Protein AF-A0A7S0BGC2-F1 (afdb_monomer_lite)

Secondary structure (DSSP, 8-state):
-HHHHHHHHHHHHHTT--HHHHHHHHHHHHHHHHHHHHHHHHHHHHHS-SS-SSS--HHHHHHHHHHHHHHH-GGGS-TTHHHHHHHHHHHHHHHHHHHHH-GGGGGGSPPHHHHHHHHHS-HHHHHHHHHHHHHHHHHHHH-HHHHHHHHHHHHT--

Sequence (158 aa):
QAGDLMQDLKAGYLLGASSYVQFKAQMVGSIASVFVSLFAFDLYRSLYTIPGKSFPVPASAIWRDMAELLNEGIGSLAPSVLPFVVLGGALGILISVAQAKFPGKAHLIPSGVALAIGMYLPPYWTIPRVIGGLVVYYWNRQSPRSHASYAVIVASGF

Structure (mmCIF, N/CA/C/O backbone):
data_AF-A0A7S0BGC2-F1
#
_entry.id   AF-A0A7S0BGC2-F1
#
loop_
_atom_site.group_PDB
_atom_site.id
_atom_site.type_symbol
_atom_site.label_atom_id
_atom_site.label_alt_id
_atom_site.label_comp_id
_atom_site.label_asym_id
_atom_site.label_entity_id
_atom_site.label_seq_id
_atom_site.pdbx_PDB_ins_code
_atom_site.Cartn_x
_atom_site.Cartn_y
_atom_site.Cartn_z
_atom_site.occupancy
_atom_site.B_iso_or_equiv
_atom_site.auth_seq_id
_atom_site.auth_comp_id
_atom_site.auth_asym_id
_atom_site.auth_atom_id
_atom_site.pdbx_PDB_model_num
ATOM 1 N N . GLN A 1 1 ? 1.075 -7.366 -0.343 1.00 59.31 1 GLN A N 1
ATOM 2 C CA . GLN A 1 1 ? 0.458 -8.514 -1.037 1.00 59.31 1 GLN A CA 1
ATOM 3 C C . GLN A 1 1 ? 0.213 -9.708 -0.120 1.00 59.31 1 GLN A C 1
ATOM 5 O O . GLN A 1 1 ? -0.943 -10.016 0.113 1.00 59.31 1 GLN A O 1
ATOM 10 N N . ALA A 1 2 ? 1.232 -10.357 0.468 1.00 69.44 2 ALA A N 1
ATOM 11 C CA . ALA A 1 2 ? 0.986 -11.460 1.417 1.00 69.44 2 ALA A CA 1
ATOM 12 C C . ALA A 1 2 ? 0.173 -11.021 2.655 1.00 69.44 2 ALA A C 1
ATOM 14 O O . ALA A 1 2 ? -0.720 -11.737 3.091 1.00 69.44 2 ALA A O 1
ATOM 15 N N . GLY A 1 3 ? 0.436 -9.818 3.180 1.00 75.12 3 GLY A N 1
ATOM 16 C CA . GLY A 1 3 ? -0.346 -9.238 4.278 1.00 75.12 3 GLY A CA 1
ATOM 17 C C . GLY A 1 3 ? -1.811 -8.981 3.911 1.00 75.12 3 GLY A C 1
ATOM 18 O O . GLY A 1 3 ? -2.690 -9.308 4.700 1.00 75.12 3 GLY A O 1
ATOM 19 N N . ASP A 1 4 ? -2.069 -8.477 2.704 1.00 78.81 4 ASP A N 1
ATOM 20 C CA . ASP A 1 4 ? -3.426 -8.197 2.215 1.00 78.81 4 ASP A CA 1
ATOM 21 C C . ASP A 1 4 ? -4.222 -9.504 2.053 1.00 78.81 4 ASP A C 1
ATOM 23 O O . ASP A 1 4 ? -5.335 -9.621 2.551 1.00 78.81 4 ASP A O 1
ATOM 27 N N . LEU A 1 5 ? -3.592 -10.551 1.504 1.00 80.81 5 LEU A N 1
ATOM 28 C CA . LEU A 1 5 ? -4.194 -11.888 1.407 1.00 80.81 5 LEU A CA 1
ATOM 29 C C . LEU A 1 5 ? -4.549 -12.471 2.784 1.00 80.81 5 LEU A C 1
ATOM 31 O O . LEU A 1 5 ? -5.593 -13.100 2.948 1.00 80.81 5 LEU A O 1
ATOM 35 N N . MET A 1 6 ? -3.694 -12.263 3.790 1.00 84.81 6 MET A N 1
ATOM 36 C CA . MET A 1 6 ? -3.983 -12.700 5.160 1.00 84.81 6 MET A CA 1
ATOM 37 C C . MET A 1 6 ? -5.134 -11.907 5.788 1.00 84.81 6 MET A C 1
ATOM 39 O O . MET A 1 6 ? -5.886 -12.463 6.591 1.00 84.81 6 MET A O 1
ATOM 43 N N . GLN A 1 7 ? -5.299 -10.631 5.430 1.00 85.31 7 GLN A N 1
ATOM 44 C CA . GLN A 1 7 ? -6.444 -9.829 5.862 1.00 85.31 7 GLN A CA 1
ATOM 45 C C . GLN A 1 7 ? -7.743 -10.323 5.220 1.00 85.31 7 GLN A C 1
ATOM 47 O O . GLN A 1 7 ? -8.726 -10.489 5.941 1.00 85.31 7 GLN A O 1
ATOM 52 N N . ASP A 1 8 ? -7.725 -10.657 3.929 1.00 84.25 8 ASP A N 1
ATOM 53 C CA . ASP A 1 8 ? -8.885 -11.212 3.221 1.00 84.25 8 ASP A CA 1
ATOM 54 C C . ASP A 1 8 ? -9.319 -12.558 3.813 1.00 84.25 8 ASP A C 1
ATOM 56 O O . ASP A 1 8 ? -10.494 -12.758 4.126 1.00 84.25 8 ASP A O 1
ATOM 60 N N . LEU A 1 9 ? -8.366 -13.467 4.051 1.00 85.88 9 LEU A N 1
ATOM 61 C CA . LEU A 1 9 ? -8.650 -14.763 4.676 1.00 85.88 9 LEU A CA 1
ATOM 62 C C . LEU A 1 9 ? -9.176 -14.604 6.106 1.00 85.88 9 LEU A C 1
ATOM 64 O O . LEU A 1 9 ? -10.074 -15.337 6.523 1.00 85.88 9 LEU A O 1
ATOM 68 N N . LYS A 1 10 ? -8.646 -13.639 6.868 1.00 83.62 10 LYS A N 1
ATOM 69 C CA . LYS A 1 10 ? -9.132 -13.336 8.218 1.00 83.62 10 LYS A CA 1
ATOM 70 C C . LYS A 1 10 ? -10.552 -12.772 8.188 1.00 83.62 10 LYS A C 1
ATOM 72 O O . LYS A 1 10 ? -11.373 -13.188 9.001 1.00 83.62 10 LYS A O 1
ATOM 77 N N . ALA A 1 11 ? -10.852 -11.853 7.271 1.00 84.62 11 ALA A N 1
ATOM 78 C CA . ALA A 1 11 ? -12.196 -11.312 7.094 1.00 84.62 11 ALA A CA 1
ATOM 79 C C . ALA A 1 11 ? -13.183 -12.420 6.698 1.00 84.62 11 ALA A C 1
ATOM 81 O O . ALA A 1 11 ? -14.237 -12.556 7.314 1.00 84.62 11 ALA A O 1
ATOM 82 N N . GLY A 1 12 ? -12.795 -13.276 5.750 1.00 82.31 12 GLY A N 1
ATOM 83 C CA . GLY A 1 12 ? -13.550 -14.461 5.358 1.00 82.31 12 GLY A CA 1
ATOM 84 C C . GLY A 1 12 ? -13.846 -15.400 6.524 1.00 82.31 12 GLY A C 1
ATOM 85 O O . GLY A 1 12 ? -14.996 -15.778 6.736 1.00 82.31 12 GLY A O 1
ATOM 86 N N . TYR A 1 13 ? -12.828 -15.716 7.322 1.00 85.19 13 TYR A N 1
ATOM 87 C CA . TYR A 1 13 ? -12.976 -16.544 8.516 1.00 85.19 13 TYR A CA 1
ATOM 88 C C . TYR A 1 13 ? -13.950 -15.936 9.538 1.00 85.19 13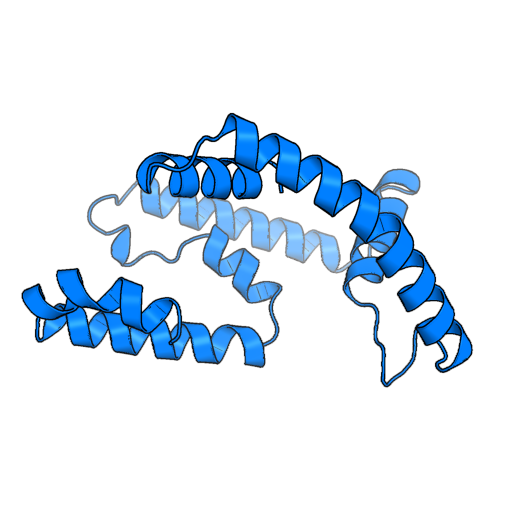 TYR A C 1
ATOM 90 O O . TYR A 1 13 ? -14.805 -16.643 10.068 1.00 85.19 13 TYR A O 1
ATOM 98 N N . LEU A 1 14 ? -13.874 -14.623 9.784 1.00 86.19 14 LEU A N 1
ATOM 99 C CA . LEU A 1 14 ? -14.790 -13.920 10.694 1.00 86.19 14 LEU A CA 1
ATOM 100 C C . LEU A 1 14 ? -16.244 -13.917 10.197 1.00 86.19 14 LEU A C 1
ATOM 102 O O . LEU A 1 14 ? -17.161 -13.896 11.013 1.00 86.19 14 LEU A O 1
ATOM 106 N N . LEU A 1 15 ? -16.457 -13.979 8.880 1.00 84.94 15 LEU A N 1
ATOM 107 C CA . LEU A 1 15 ? -17.775 -14.106 8.249 1.00 84.94 15 LEU A CA 1
ATOM 108 C C . LEU A 1 15 ? -18.277 -15.562 8.180 1.00 84.94 15 LEU A C 1
ATOM 110 O O . LEU A 1 15 ? -19.318 -15.825 7.582 1.00 84.94 15 LEU A O 1
ATOM 114 N N . GLY A 1 16 ? -17.552 -16.516 8.774 1.00 85.06 16 GLY A N 1
ATOM 115 C CA . GLY A 1 16 ? -17.908 -17.936 8.776 1.00 85.06 16 GLY A CA 1
ATOM 116 C C . GLY A 1 16 ? -17.553 -18.679 7.484 1.00 85.06 16 GLY A C 1
ATOM 117 O O . GLY A 1 16 ? -17.942 -19.835 7.316 1.00 85.06 16 GLY A O 1
ATOM 118 N N . ALA A 1 17 ? -16.806 -18.057 6.568 1.00 84.12 17 ALA A N 1
ATOM 119 C CA . ALA A 1 17 ? -16.324 -18.730 5.371 1.00 84.12 17 ALA A CA 1
ATOM 120 C C . ALA A 1 17 ? -15.128 -19.639 5.695 1.00 84.12 17 ALA A C 1
ATOM 122 O O . ALA A 1 17 ? -14.259 -19.316 6.506 1.00 84.12 17 ALA A O 1
ATOM 123 N N . SER A 1 18 ? -15.048 -20.785 5.015 1.00 87.00 18 SER A N 1
ATOM 124 C CA . SER A 1 18 ? -13.900 -21.682 5.147 1.00 87.00 18 SER A CA 1
ATOM 125 C C . SER A 1 18 ? -12.662 -21.072 4.484 1.00 87.00 18 SER A C 1
ATOM 127 O O . SER A 1 18 ? -12.604 -20.943 3.258 1.00 87.00 18 SER A O 1
ATOM 129 N N . SER A 1 19 ? -11.642 -20.761 5.285 1.00 82.38 19 SER A N 1
ATOM 130 C CA . SER A 1 19 ? -10.344 -20.249 4.817 1.00 82.38 19 SER A CA 1
ATOM 131 C C . SER A 1 19 ? -9.657 -21.197 3.827 1.00 82.38 19 SER A C 1
ATOM 133 O O . SER A 1 19 ? -9.002 -20.756 2.887 1.00 82.38 19 SER A O 1
ATOM 135 N N . TYR A 1 20 ? -9.868 -22.508 3.974 1.00 84.69 20 TYR A N 1
ATOM 136 C CA . TYR A 1 20 ? -9.342 -23.520 3.060 1.00 84.69 20 TYR A CA 1
ATOM 137 C C . TYR A 1 20 ? -10.009 -23.474 1.678 1.00 84.69 20 TYR A C 1
ATOM 139 O O . TYR A 1 20 ? -9.336 -23.597 0.652 1.00 84.69 20 TYR A O 1
ATOM 147 N N . VAL A 1 21 ? -11.329 -23.266 1.632 1.00 86.50 21 VAL A N 1
ATOM 148 C CA . VAL A 1 21 ? -12.064 -23.111 0.366 1.00 86.50 21 VAL A CA 1
ATOM 149 C C . VAL A 1 21 ? -11.686 -21.795 -0.311 1.00 86.50 21 VAL A C 1
ATOM 151 O O . VAL A 1 21 ? -11.448 -21.788 -1.516 1.00 86.50 21 VAL A O 1
ATOM 154 N N . GLN A 1 22 ? -11.552 -20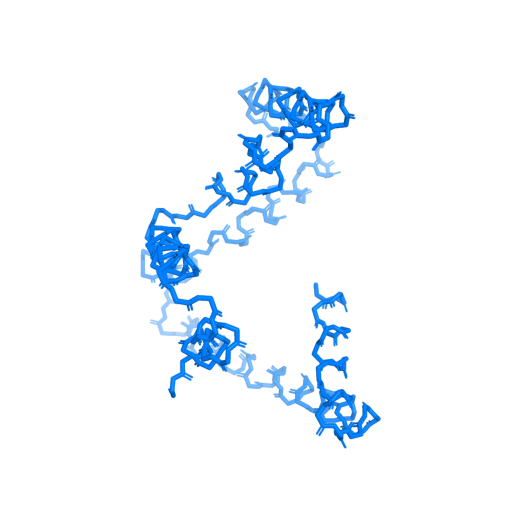.705 0.452 1.00 88.00 22 GLN A N 1
ATOM 155 C CA . GLN A 1 22 ? -11.095 -19.414 -0.074 1.00 88.00 22 GLN A CA 1
ATOM 156 C C . GLN A 1 22 ? -9.693 -19.501 -0.674 1.00 88.00 22 GLN A C 1
ATOM 158 O O . GLN A 1 22 ? -9.478 -19.024 -1.785 1.00 88.00 22 GLN A O 1
ATOM 163 N N . PHE A 1 23 ? -8.765 -20.176 0.005 1.00 87.75 23 PHE A N 1
ATOM 164 C CA . PHE A 1 23 ? -7.423 -20.405 -0.519 1.00 87.75 23 PHE A CA 1
ATOM 165 C C . PHE A 1 23 ? -7.451 -21.192 -1.839 1.00 87.75 23 PHE A C 1
ATOM 167 O O . PHE A 1 23 ? -6.820 -20.793 -2.816 1.00 87.75 23 PHE A O 1
ATOM 174 N N . LYS A 1 24 ? -8.241 -22.274 -1.919 1.00 89.62 24 LYS A N 1
ATOM 175 C CA . LYS A 1 24 ? -8.417 -23.029 -3.172 1.00 89.62 24 LYS A CA 1
ATOM 176 C C . LYS A 1 24 ? -9.004 -22.178 -4.295 1.00 89.62 24 LYS A C 1
ATOM 178 O O . LYS A 1 24 ? -8.513 -22.244 -5.419 1.00 89.62 24 LYS A O 1
ATOM 183 N N . ALA A 1 25 ? -10.024 -21.379 -3.994 1.00 89.50 25 ALA A N 1
ATOM 184 C CA . ALA A 1 25 ? -10.634 -20.475 -4.961 1.00 89.50 25 ALA A CA 1
ATOM 185 C C . ALA A 1 25 ? -9.636 -19.416 -5.453 1.00 89.50 25 ALA A C 1
ATOM 187 O O . ALA A 1 25 ? -9.565 -19.171 -6.655 1.00 89.50 25 ALA A O 1
ATOM 188 N N . GLN A 1 26 ? -8.816 -18.852 -4.559 1.00 89.94 26 GLN A N 1
ATOM 189 C CA . GLN A 1 26 ? -7.742 -17.924 -4.918 1.00 89.94 26 GLN A CA 1
ATOM 190 C C . GLN A 1 26 ? -6.724 -18.579 -5.852 1.00 89.94 26 GLN A C 1
ATOM 192 O O . GLN A 1 26 ? -6.406 -17.991 -6.877 1.00 89.94 26 GLN A O 1
ATOM 197 N N . MET A 1 27 ? -6.272 -19.809 -5.573 1.00 91.44 27 MET A N 1
ATOM 198 C CA . MET A 1 27 ? -5.341 -20.512 -6.468 1.00 91.44 27 MET A CA 1
ATOM 199 C C . MET A 1 27 ? -5.920 -20.703 -7.875 1.00 91.44 27 MET A C 1
ATOM 201 O O . MET A 1 27 ? -5.253 -20.405 -8.864 1.00 91.44 27 MET A O 1
ATOM 205 N N . VAL A 1 28 ? -7.168 -21.174 -7.975 1.00 94.38 28 VAL A N 1
ATOM 206 C CA . VAL A 1 28 ? -7.839 -21.376 -9.271 1.00 94.38 28 VAL A CA 1
ATOM 207 C C . VAL A 1 28 ? -8.027 -20.042 -9.994 1.00 94.38 28 VAL A C 1
ATOM 209 O O . VAL A 1 28 ? -7.707 -19.936 -11.177 1.00 94.38 28 VAL A O 1
ATOM 212 N N . GLY A 1 29 ? -8.484 -19.012 -9.279 1.00 93.25 29 GLY A N 1
ATOM 213 C CA . GLY A 1 29 ? -8.648 -17.662 -9.812 1.00 93.25 29 GLY A CA 1
ATOM 214 C C . GLY A 1 29 ? -7.332 -17.055 -10.297 1.00 93.25 29 GLY A C 1
ATOM 215 O O . GLY A 1 29 ? -7.306 -16.456 -11.366 1.00 93.25 29 GLY A O 1
ATOM 216 N N . SER A 1 30 ? -6.229 -17.260 -9.569 1.00 92.38 30 SER A N 1
ATOM 217 C CA . SER A 1 30 ? -4.892 -16.810 -9.969 1.00 92.38 30 SER A CA 1
ATOM 218 C C . SER A 1 30 ? -4.391 -17.520 -11.224 1.00 92.38 30 SER A C 1
ATOM 220 O O . SER A 1 30 ? -3.817 -16.877 -12.092 1.00 92.38 30 SER A O 1
ATOM 222 N N . ILE A 1 31 ? -4.620 -18.828 -11.364 1.00 94.81 31 ILE A N 1
ATOM 223 C CA . ILE A 1 31 ? -4.236 -19.554 -12.584 1.00 94.81 31 ILE A CA 1
ATOM 224 C C . ILE A 1 31 ? -5.073 -19.073 -13.774 1.00 94.81 31 ILE A C 1
ATOM 226 O O . ILE A 1 31 ? -4.527 -18.779 -14.835 1.00 94.81 31 ILE A O 1
ATOM 230 N N . ALA A 1 32 ? -6.390 -18.944 -13.600 1.00 94.56 32 ALA A N 1
ATOM 231 C CA . ALA A 1 32 ? -7.275 -18.445 -14.647 1.00 94.56 32 ALA A CA 1
ATOM 232 C C . ALA A 1 32 ? -6.922 -17.004 -15.060 1.00 94.56 32 ALA A C 1
ATOM 234 O O . ALA A 1 32 ? -6.913 -16.685 -16.251 1.00 94.56 32 ALA A O 1
ATOM 235 N N . SER A 1 33 ? -6.578 -16.143 -14.095 1.00 93.06 33 SER A N 1
ATOM 236 C CA . SER A 1 33 ? -6.238 -14.746 -14.364 1.00 93.06 33 SER A CA 1
ATOM 237 C C . SER A 1 33 ? -4.960 -14.593 -15.180 1.00 93.06 33 SER A C 1
ATOM 239 O O . SER A 1 33 ? -4.876 -13.627 -15.932 1.00 93.06 33 SER A O 1
ATOM 241 N N . VAL A 1 34 ? -4.007 -15.531 -15.114 1.00 94.94 34 VAL A N 1
ATOM 242 C CA . VAL A 1 34 ? -2.811 -15.512 -15.975 1.00 94.94 34 VAL A CA 1
ATOM 243 C C . VAL A 1 34 ? -3.215 -15.524 -17.447 1.00 94.94 34 VAL A C 1
ATOM 245 O O . VAL A 1 34 ? -2.808 -14.640 -18.196 1.00 94.94 34 VAL A O 1
ATOM 248 N N . PHE A 1 35 ? -4.066 -16.464 -17.862 1.00 94.31 35 PHE A N 1
ATOM 249 C CA . PHE A 1 35 ? -4.490 -16.570 -19.262 1.00 94.31 35 PHE A CA 1
ATOM 250 C C . PHE A 1 35 ? -5.281 -15.345 -19.716 1.00 94.31 35 PHE A C 1
ATOM 252 O O . PHE A 1 35 ? -5.003 -14.784 -20.776 1.00 94.31 35 PHE A O 1
ATOM 259 N N . VAL A 1 36 ? -6.229 -14.895 -18.889 1.00 94.56 36 VAL A N 1
ATOM 260 C CA . VAL A 1 36 ? -7.047 -13.713 -19.191 1.00 94.56 36 VAL A CA 1
ATOM 261 C C . VAL A 1 36 ? -6.179 -12.456 -19.283 1.00 94.56 36 VAL A C 1
ATOM 263 O O . VAL A 1 36 ? -6.345 -11.665 -20.208 1.00 94.56 36 VAL A O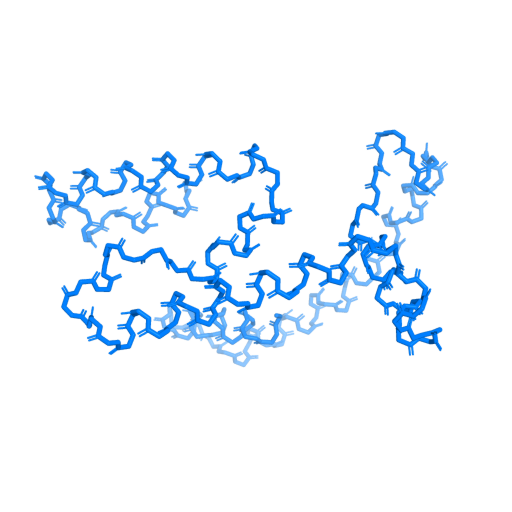 1
ATOM 266 N N . SER A 1 37 ? -5.225 -12.283 -18.367 1.00 92.25 37 SER A N 1
ATOM 267 C CA . SER A 1 37 ? -4.341 -11.113 -18.341 1.00 92.25 37 SER A CA 1
ATOM 268 C C . SER A 1 37 ? -3.383 -11.100 -19.523 1.00 92.25 37 SER A C 1
ATOM 270 O O . SER A 1 37 ? -3.170 -10.040 -20.101 1.00 92.25 37 SER A O 1
ATOM 272 N N . LEU A 1 38 ? -2.829 -12.254 -19.912 1.00 94.12 38 LEU A N 1
ATOM 273 C CA . LEU A 1 38 ? -1.964 -12.362 -21.088 1.00 94.12 38 LEU A CA 1
ATOM 274 C C . LEU A 1 38 ? -2.722 -12.011 -22.370 1.00 94.12 38 LEU A C 1
ATOM 276 O O . LEU A 1 38 ? -2.231 -11.216 -23.167 1.00 94.12 38 LEU A O 1
ATOM 280 N N . PHE A 1 39 ? -3.933 -12.550 -22.539 1.00 94.50 39 PHE A N 1
ATOM 281 C CA . PHE A 1 39 ? -4.7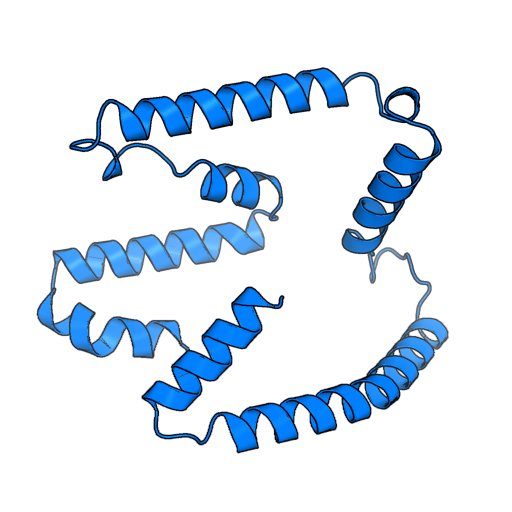79 -12.230 -23.686 1.00 94.50 39 PHE A CA 1
ATOM 282 C C . PHE A 1 39 ? -5.150 -10.745 -23.725 1.00 94.50 39 PHE A C 1
ATOM 284 O O . PHE A 1 39 ? -5.007 -10.093 -24.757 1.00 94.50 39 PHE A O 1
ATOM 291 N N . ALA A 1 40 ? -5.589 -10.189 -22.592 1.00 91.38 40 ALA A N 1
ATOM 292 C CA . ALA A 1 40 ? -5.910 -8.773 -22.497 1.00 91.38 40 ALA A CA 1
ATOM 293 C C . ALA A 1 40 ? -4.681 -7.911 -22.815 1.00 91.38 40 ALA A C 1
ATOM 295 O O . ALA A 1 40 ? -4.774 -6.985 -23.614 1.00 91.38 40 ALA A O 1
ATOM 296 N N . PHE A 1 41 ? -3.518 -8.231 -22.246 1.00 88.62 41 PHE A N 1
ATOM 297 C CA . PHE A 1 41 ? -2.282 -7.497 -22.500 1.00 88.62 41 PHE A CA 1
ATOM 298 C C . PHE A 1 41 ? -1.914 -7.480 -23.988 1.00 88.62 41 PHE A C 1
ATOM 300 O O . PHE A 1 41 ? -1.619 -6.411 -24.522 1.00 88.62 41 PHE A O 1
ATOM 307 N N . ASP A 1 42 ? -1.977 -8.628 -24.665 1.00 90.25 42 ASP A N 1
ATOM 308 C CA . ASP A 1 42 ? -1.672 -8.715 -26.096 1.00 90.25 42 ASP A CA 1
ATOM 309 C C . ASP A 1 42 ? -2.679 -7.925 -26.945 1.00 90.25 42 ASP A C 1
ATOM 311 O O . ASP A 1 42 ? -2.292 -7.139 -27.814 1.00 90.25 42 ASP A O 1
ATOM 315 N N . LEU A 1 43 ? -3.971 -8.016 -26.611 1.00 91.00 43 LEU A N 1
ATOM 316 C CA . LEU A 1 43 ? -5.018 -7.217 -27.244 1.00 91.00 43 LEU A CA 1
ATOM 317 C C . LEU A 1 43 ? -4.743 -5.711 -27.103 1.00 91.00 43 LEU A C 1
ATOM 319 O O . LEU A 1 43 ? -4.744 -4.989 -28.100 1.00 91.00 43 LEU A O 1
ATOM 323 N N . TYR A 1 44 ? -4.446 -5.229 -25.895 1.00 86.69 44 TYR A N 1
ATOM 324 C CA . TYR A 1 44 ? -4.133 -3.815 -25.661 1.00 86.69 44 TYR A CA 1
ATOM 325 C C . TYR A 1 44 ? -2.862 -3.372 -26.389 1.00 86.69 44 TYR A C 1
ATOM 327 O O . TYR A 1 44 ? -2.841 -2.278 -26.950 1.00 86.69 44 TYR A O 1
ATOM 335 N N . ARG A 1 45 ? -1.827 -4.218 -26.436 1.00 86.38 45 ARG A N 1
ATOM 336 C CA . ARG A 1 45 ? -0.587 -3.935 -27.172 1.00 86.38 45 ARG A CA 1
ATOM 337 C C . ARG A 1 45 ? -0.807 -3.878 -28.687 1.00 86.38 45 ARG A C 1
ATOM 339 O O . ARG A 1 45 ? -0.111 -3.131 -29.367 1.00 86.38 45 ARG A O 1
ATOM 346 N N . SER A 1 46 ? -1.756 -4.652 -29.216 1.00 86.69 46 SER A N 1
ATOM 347 C CA . SER A 1 46 ? -2.098 -4.638 -30.645 1.00 86.69 46 SER A CA 1
ATOM 348 C C . SER A 1 46 ? -2.872 -3.383 -31.066 1.00 86.69 46 SER A C 1
ATOM 350 O O . SER A 1 46 ? -2.720 -2.916 -32.193 1.00 86.69 46 SER A O 1
ATOM 352 N N . LEU A 1 47 ? -3.673 -2.816 -30.156 1.00 86.69 47 LEU A N 1
ATOM 353 C CA . LEU A 1 47 ? -4.528 -1.654 -30.420 1.00 86.69 47 LEU A CA 1
ATOM 354 C C . LEU A 1 47 ? -3.868 -0.319 -30.056 1.00 86.69 47 LEU A C 1
ATOM 356 O O . LEU A 1 47 ? -4.222 0.716 -30.622 1.00 86.69 47 LEU A O 1
ATOM 360 N N . TYR A 1 48 ? -2.925 -0.324 -29.111 1.00 84.56 48 TYR A N 1
ATOM 361 C CA . TYR A 1 48 ? -2.313 0.885 -28.575 1.00 84.56 48 TYR A CA 1
ATOM 362 C C . TYR A 1 48 ? -0.799 0.757 -28.447 1.00 84.56 48 TYR A C 1
ATOM 364 O O . TYR A 1 48 ? -0.260 -0.261 -28.017 1.00 84.56 48 TYR A O 1
ATOM 372 N N . THR A 1 49 ? -0.101 1.857 -28.721 1.00 79.50 49 THR A N 1
ATOM 373 C CA . THR A 1 49 ? 1.327 1.971 -28.423 1.00 79.50 49 THR A CA 1
ATOM 374 C C . THR A 1 49 ? 1.521 2.183 -26.923 1.00 79.50 49 THR A C 1
ATOM 376 O O . THR A 1 49 ? 1.101 3.204 -26.374 1.00 79.50 49 THR A O 1
ATOM 379 N N . ILE A 1 50 ? 2.174 1.225 -26.266 1.00 80.62 50 ILE A N 1
ATOM 380 C CA . ILE A 1 50 ? 2.513 1.268 -24.840 1.00 80.62 50 ILE A CA 1
ATOM 381 C C . ILE A 1 50 ? 4.047 1.288 -24.714 1.00 80.62 50 ILE A C 1
ATOM 383 O O . ILE A 1 50 ? 4.691 0.392 -25.263 1.00 80.62 50 ILE A O 1
ATOM 387 N N . PRO A 1 51 ? 4.654 2.256 -23.997 1.00 76.75 51 PRO A N 1
ATOM 388 C CA . PRO A 1 51 ? 4.023 3.375 -23.292 1.00 76.75 51 PRO A CA 1
ATOM 389 C C . PRO A 1 51 ? 3.581 4.494 -24.254 1.00 76.75 51 PRO A C 1
ATOM 391 O O . PRO A 1 51 ? 4.307 4.866 -25.173 1.00 76.75 51 PRO A O 1
ATOM 394 N N . GLY A 1 52 ? 2.397 5.062 -24.024 1.00 74.81 52 GLY A N 1
ATOM 395 C CA . GLY A 1 52 ? 1.833 6.140 -24.847 1.00 74.81 52 GLY A CA 1
ATOM 396 C C . GLY A 1 52 ? 1.057 7.155 -24.009 1.00 74.81 52 GLY A C 1
ATOM 397 O O . GLY A 1 52 ? 0.825 6.933 -22.824 1.00 74.81 52 GLY A O 1
ATOM 398 N N . LYS A 1 53 ? 0.619 8.274 -24.606 1.00 71.62 53 LYS A N 1
ATOM 399 C CA . LYS A 1 53 ? -0.102 9.340 -23.871 1.00 71.62 53 LYS A CA 1
ATOM 400 C C . LYS A 1 53 ? -1.385 8.845 -23.191 1.00 71.62 53 LYS A C 1
ATOM 402 O O . LYS A 1 53 ? -1.695 9.292 -22.094 1.00 71.62 53 LYS A O 1
ATOM 407 N N . SER A 1 54 ? -2.104 7.922 -23.830 1.00 74.25 54 SER A N 1
ATOM 408 C CA . SER A 1 54 ? -3.340 7.341 -23.288 1.00 74.25 54 SER A CA 1
ATOM 409 C C . SER A 1 54 ? -3.093 6.196 -22.301 1.00 74.25 54 SER A C 1
ATOM 411 O O . SER A 1 54 ? -3.954 5.918 -21.475 1.00 74.25 54 SER A O 1
ATOM 413 N N . PHE A 1 55 ? -1.918 5.558 -22.360 1.00 75.12 55 PHE A N 1
ATOM 414 C CA . PHE A 1 55 ? -1.518 4.451 -21.484 1.00 75.12 55 PHE A CA 1
ATOM 415 C C . PHE A 1 55 ? -0.115 4.707 -20.917 1.00 75.12 55 PHE A C 1
ATOM 417 O O . PHE A 1 55 ? 0.858 4.065 -21.336 1.00 75.12 55 PHE A O 1
ATOM 424 N N . PRO A 1 56 ? 0.025 5.679 -19.997 1.00 74.50 56 PRO A N 1
ATOM 425 C CA . PRO A 1 56 ? 1.269 5.855 -19.269 1.00 74.50 56 PRO A CA 1
ATOM 426 C C . PRO A 1 56 ? 1.490 4.646 -18.354 1.00 74.50 56 PRO A C 1
ATOM 428 O O . PRO A 1 56 ? 0.551 4.141 -17.739 1.00 74.50 56 PRO A O 1
ATOM 431 N N . VAL A 1 57 ? 2.744 4.205 -18.226 1.00 79.31 57 VAL A N 1
ATOM 432 C CA . VAL A 1 57 ? 3.117 3.060 -17.379 1.00 79.31 57 VAL A CA 1
ATOM 433 C C . VAL A 1 57 ? 4.026 3.535 -16.231 1.00 79.31 57 VAL A C 1
ATOM 435 O O . VAL A 1 57 ? 5.213 3.218 -16.195 1.00 79.31 57 VAL A O 1
ATOM 438 N N . PRO A 1 58 ? 3.509 4.351 -15.289 1.00 75.75 58 PRO A N 1
ATOM 439 C CA . PRO A 1 58 ? 4.332 4.977 -14.250 1.00 75.75 58 PRO A CA 1
ATOM 440 C C . PRO A 1 58 ? 4.901 3.953 -13.264 1.00 75.75 58 PRO A C 1
ATOM 442 O O . PRO A 1 58 ? 6.036 4.084 -12.820 1.00 75.75 58 PRO A O 1
ATOM 445 N N . ALA A 1 59 ? 4.143 2.895 -12.960 1.00 80.75 59 ALA A N 1
ATOM 446 C CA . ALA A 1 59 ? 4.589 1.849 -12.048 1.00 80.75 59 ALA A CA 1
ATOM 447 C C . ALA A 1 59 ? 5.821 1.106 -12.588 1.00 80.75 59 ALA A C 1
ATOM 449 O O . ALA A 1 59 ? 6.768 0.879 -11.842 1.00 80.75 59 ALA A O 1
ATOM 450 N N . SER A 1 60 ? 5.842 0.754 -13.880 1.00 81.44 60 SER A N 1
ATOM 451 C CA . SER A 1 60 ? 6.989 0.045 -14.463 1.00 81.44 60 SER A CA 1
ATOM 452 C C . SER A 1 60 ? 8.243 0.910 -14.511 1.00 81.44 60 SER A C 1
ATOM 454 O O . SER A 1 60 ? 9.335 0.366 -14.400 1.00 81.44 60 SER A O 1
ATOM 456 N N . ALA A 1 61 ? 8.098 2.233 -14.662 1.00 81.19 61 ALA A N 1
ATOM 457 C CA . ALA A 1 61 ? 9.226 3.158 -14.599 1.00 81.19 61 ALA A CA 1
ATOM 458 C C . ALA A 1 61 ? 9.913 3.084 -13.228 1.00 81.19 61 ALA A C 1
ATOM 460 O O . ALA A 1 61 ? 11.108 2.843 -13.169 1.00 81.19 61 ALA A O 1
ATOM 461 N N . ILE A 1 62 ? 9.147 3.121 -12.134 1.00 82.75 62 ILE A N 1
ATOM 462 C CA . ILE A 1 62 ? 9.698 3.007 -10.773 1.00 82.75 62 ILE A CA 1
ATOM 463 C C . ILE A 1 62 ? 10.432 1.675 -10.566 1.00 82.75 62 ILE A C 1
ATOM 465 O O . ILE A 1 62 ? 11.516 1.643 -9.989 1.00 82.75 62 ILE A O 1
ATOM 469 N N . TRP A 1 63 ? 9.857 0.564 -11.040 1.00 85.31 63 TRP A N 1
ATOM 470 C CA . TRP A 1 63 ? 10.505 -0.749 -10.946 1.00 85.31 63 TRP A CA 1
ATOM 471 C C . TRP A 1 63 ? 11.792 -0.828 -11.763 1.00 85.31 63 TRP A C 1
ATOM 473 O O . TRP A 1 63 ? 12.763 -1.437 -11.316 1.00 85.31 63 TRP A O 1
ATOM 483 N N . ARG A 1 64 ? 11.807 -0.208 -12.946 1.00 84.56 64 ARG A N 1
ATOM 484 C CA . ARG A 1 64 ? 13.008 -0.092 -13.770 1.00 84.56 64 ARG A CA 1
ATOM 485 C C . ARG A 1 64 ? 14.078 0.734 -13.057 1.00 84.56 64 ARG A C 1
ATOM 487 O O . ARG A 1 64 ? 15.198 0.254 -12.944 1.00 84.56 64 ARG A O 1
ATOM 494 N N . ASP A 1 65 ? 13.723 1.899 -12.525 1.00 82.56 65 ASP A N 1
ATOM 495 C CA . ASP A 1 65 ? 14.649 2.774 -11.799 1.00 82.56 65 ASP A CA 1
ATOM 496 C C . ASP A 1 65 ? 15.238 2.056 -10.571 1.00 82.56 65 ASP A C 1
ATOM 498 O O . ASP A 1 65 ? 16.429 2.163 -10.285 1.00 82.56 65 ASP A O 1
ATOM 502 N N . MET A 1 66 ? 14.431 1.252 -9.865 1.00 84.12 66 MET A N 1
ATOM 503 C CA . MET A 1 66 ? 14.929 0.387 -8.789 1.00 84.12 66 MET A CA 1
ATOM 504 C C . MET A 1 66 ? 15.913 -0.674 -9.295 1.00 84.12 66 MET A C 1
ATOM 506 O O . MET A 1 66 ? 16.910 -0.938 -8.627 1.00 84.12 66 MET A O 1
ATOM 510 N N . ALA A 1 67 ? 15.647 -1.301 -10.442 1.00 85.50 67 ALA A N 1
ATOM 511 C CA . ALA A 1 67 ? 16.547 -2.297 -11.017 1.00 85.50 67 ALA A CA 1
ATOM 512 C C . ALA A 1 67 ? 17.880 -1.674 -11.466 1.00 85.50 67 ALA A C 1
ATOM 514 O O . ALA A 1 67 ? 18.936 -2.246 -11.199 1.00 85.50 67 ALA A O 1
ATOM 515 N N . GLU A 1 68 ? 17.840 -0.493 -12.086 1.00 84.44 68 GLU A N 1
ATOM 516 C CA . GLU A 1 68 ? 19.031 0.280 -12.461 1.00 84.44 68 GLU A CA 1
ATOM 517 C C . GLU A 1 68 ? 19.833 0.693 -11.219 1.00 84.44 68 GLU A C 1
ATOM 519 O O . GLU A 1 68 ? 21.041 0.474 -11.174 1.00 84.44 68 GLU A O 1
ATOM 524 N N . LEU A 1 69 ? 19.175 1.177 -10.160 1.00 85.06 69 LEU A N 1
ATOM 525 C CA . LEU A 1 69 ? 19.823 1.482 -8.878 1.00 85.06 69 LEU A CA 1
ATOM 526 C C . LEU A 1 69 ? 20.522 0.261 -8.260 1.00 85.06 69 LEU A C 1
ATOM 528 O O . LEU A 1 69 ? 21.618 0.386 -7.717 1.00 85.06 69 LEU A O 1
ATOM 532 N N . LEU A 1 70 ? 19.889 -0.914 -8.297 1.00 86.19 70 LEU A N 1
ATOM 533 C CA . LEU A 1 70 ? 20.458 -2.138 -7.724 1.00 86.19 70 LEU A CA 1
ATOM 534 C C . LEU A 1 70 ? 21.649 -2.670 -8.529 1.00 86.19 70 LEU A C 1
ATOM 536 O O . LEU A 1 70 ? 22.534 -3.294 -7.948 1.00 86.19 70 LEU A O 1
ATOM 540 N N . ASN A 1 71 ? 21.661 -2.445 -9.843 1.00 86.62 71 ASN A N 1
ATOM 541 C CA . ASN A 1 71 ? 22.695 -2.954 -10.742 1.00 86.62 71 ASN A CA 1
ATOM 542 C C . ASN A 1 71 ? 23.887 -1.989 -10.860 1.00 86.62 71 ASN A C 1
ATOM 544 O O . ASN A 1 71 ? 25.037 -2.386 -10.701 1.00 86.62 71 ASN A O 1
ATOM 548 N N . GLU A 1 72 ? 23.613 -0.705 -11.089 1.00 84.94 72 GLU A N 1
ATOM 549 C CA . GLU A 1 72 ? 24.624 0.333 -11.338 1.00 84.94 72 GLU A CA 1
ATOM 550 C C . GLU A 1 72 ? 25.031 1.089 -10.060 1.00 84.94 72 GLU A C 1
ATOM 552 O O . GLU A 1 72 ? 26.016 1.832 -10.040 1.00 84.94 72 GLU A O 1
ATOM 557 N N . GLY A 1 73 ? 24.300 0.876 -8.964 1.00 81.31 73 GLY A N 1
ATOM 558 C CA . GLY A 1 73 ? 24.534 1.520 -7.680 1.00 81.31 73 GLY A CA 1
ATOM 559 C C . GLY A 1 73 ? 23.994 2.950 -7.613 1.00 81.31 73 GLY A C 1
ATOM 560 O O . GLY A 1 73 ? 23.385 3.480 -8.534 1.00 81.31 73 GLY A O 1
ATOM 561 N N . ILE A 1 74 ? 24.248 3.614 -6.485 1.00 77.00 74 ILE A N 1
ATOM 562 C CA . ILE A 1 74 ? 23.716 4.956 -6.173 1.00 77.00 74 ILE A CA 1
ATOM 563 C C . ILE A 1 74 ? 24.189 6.028 -7.180 1.00 77.00 74 ILE A C 1
ATOM 565 O O . ILE A 1 74 ? 23.576 7.087 -7.286 1.00 77.00 74 ILE A O 1
ATOM 569 N N . GLY A 1 75 ? 25.255 5.757 -7.941 1.00 74.69 75 GLY A N 1
ATOM 570 C CA . GLY A 1 75 ? 25.780 6.659 -8.968 1.00 74.69 75 GLY A CA 1
ATOM 571 C C . GLY A 1 75 ? 24.873 6.847 -10.191 1.00 74.69 75 GLY A C 1
ATOM 572 O O . GLY A 1 75 ? 25.052 7.836 -10.896 1.00 74.69 75 GLY A O 1
ATOM 573 N N . SER A 1 76 ? 23.901 5.956 -10.428 1.00 75.06 76 SER A N 1
ATOM 574 C CA . SER A 1 76 ? 22.917 6.100 -11.516 1.00 75.06 76 SER A CA 1
ATOM 575 C C . SER A 1 76 ? 21.772 7.063 -11.176 1.00 75.06 76 SER A C 1
ATOM 577 O O . SER A 1 76 ? 21.023 7.486 -12.056 1.00 75.06 76 SER A O 1
ATOM 579 N N . LEU A 1 77 ? 21.636 7.458 -9.904 1.00 74.25 77 LEU A N 1
ATOM 580 C CA . LEU A 1 77 ? 20.585 8.372 -9.466 1.00 74.25 77 LEU A CA 1
ATOM 581 C C . LEU A 1 77 ? 20.946 9.821 -9.782 1.00 74.25 77 LEU A C 1
ATOM 583 O O . LEU A 1 77 ? 22.086 10.257 -9.624 1.00 74.25 77 LEU A O 1
ATOM 587 N N . ALA A 1 78 ? 19.929 10.611 -10.137 1.00 79.50 78 ALA A N 1
ATOM 588 C CA . ALA A 1 78 ? 20.100 12.050 -10.262 1.00 79.50 78 ALA A CA 1
ATOM 589 C C . ALA A 1 78 ? 20.661 12.632 -8.942 1.00 79.50 78 ALA A C 1
ATOM 591 O O . ALA A 1 78 ? 20.178 12.267 -7.864 1.00 79.50 78 ALA A O 1
ATOM 592 N N . PRO A 1 79 ? 21.627 13.573 -8.991 1.00 76.19 79 PRO A N 1
ATOM 593 C CA . PRO A 1 79 ? 22.293 14.098 -7.792 1.00 76.19 79 PRO A CA 1
ATOM 594 C C . PRO A 1 79 ? 21.342 14.684 -6.738 1.00 76.19 79 PRO A C 1
ATOM 596 O O . PRO A 1 79 ? 21.669 14.736 -5.555 1.00 76.19 79 PRO A O 1
ATOM 599 N N . SER A 1 80 ? 20.150 15.116 -7.154 1.00 81.00 80 SER A N 1
ATOM 600 C CA . SER A 1 80 ? 19.105 15.633 -6.273 1.00 81.00 80 SER A CA 1
ATOM 601 C C . SER A 1 80 ? 18.426 14.556 -5.420 1.00 81.00 80 SER A C 1
ATOM 603 O O . SER A 1 80 ? 17.924 14.887 -4.352 1.00 81.00 80 SER A O 1
ATOM 605 N N . VAL A 1 81 ? 18.424 13.280 -5.819 1.00 83.25 81 VAL A N 1
ATOM 606 C CA . VAL A 1 81 ? 17.658 12.221 -5.132 1.00 83.25 81 VAL A CA 1
ATOM 607 C C . VAL A 1 81 ? 18.200 11.945 -3.730 1.00 83.25 81 VAL A C 1
ATOM 609 O O . VAL A 1 81 ? 17.423 11.819 -2.785 1.00 83.25 81 VAL A O 1
ATOM 612 N N . LEU A 1 82 ? 19.523 11.907 -3.563 1.00 84.31 82 LEU A N 1
ATOM 613 C CA . LEU A 1 82 ? 20.163 11.630 -2.273 1.00 84.31 82 LEU A CA 1
ATOM 614 C C . LEU A 1 82 ? 19.772 12.638 -1.174 1.00 84.31 82 LEU A C 1
ATOM 616 O O . LEU A 1 82 ? 19.328 12.197 -0.111 1.00 84.31 82 LEU A O 1
ATOM 620 N N . PRO A 1 83 ? 19.848 13.965 -1.403 1.00 88.19 83 PRO A N 1
ATOM 621 C CA . PRO A 1 83 ? 19.307 14.953 -0.473 1.00 88.19 83 PRO A CA 1
ATOM 622 C C . PRO A 1 83 ? 17.846 14.701 -0.082 1.00 88.19 83 PRO A C 1
ATOM 624 O O . PRO A 1 83 ? 17.512 14.788 1.098 1.00 88.19 83 PRO A O 1
ATOM 627 N N . PHE A 1 84 ? 16.977 14.343 -1.034 1.00 88.06 84 PHE A N 1
ATOM 628 C CA . PHE A 1 84 ? 15.567 14.046 -0.749 1.00 88.06 84 PHE A CA 1
ATOM 629 C C . PHE A 1 84 ? 15.391 12.782 0.097 1.00 88.06 84 PHE A C 1
ATOM 631 O O . PHE A 1 84 ? 14.565 12.778 1.010 1.00 88.06 84 PHE A O 1
ATOM 638 N N . VAL A 1 85 ? 16.180 11.733 -0.152 1.00 87.38 85 VAL A N 1
ATOM 639 C CA . VAL A 1 85 ? 16.172 10.506 0.660 1.00 87.38 85 VAL A CA 1
ATOM 640 C C . VAL A 1 85 ? 16.613 10.805 2.092 1.00 87.38 85 VAL A C 1
ATOM 642 O O . VAL A 1 85 ? 15.949 10.382 3.037 1.00 87.38 85 VAL A O 1
ATOM 645 N N . VAL A 1 86 ? 17.690 11.575 2.269 1.00 90.44 86 VAL A N 1
ATOM 646 C CA . VAL A 1 86 ? 18.193 11.959 3.597 1.00 90.44 86 VAL A CA 1
ATOM 647 C C . VAL A 1 86 ? 17.172 12.819 4.342 1.00 90.44 86 VAL A C 1
ATOM 649 O O . VAL A 1 86 ? 16.866 12.536 5.500 1.00 90.44 86 VAL A O 1
ATOM 652 N N . LEU A 1 87 ? 16.598 13.830 3.684 1.00 91.19 87 LEU A N 1
ATOM 653 C CA . LEU A 1 87 ? 15.571 14.693 4.276 1.00 91.19 87 LEU A CA 1
ATOM 654 C C . LEU A 1 87 ? 14.301 13.911 4.634 1.00 91.19 87 LEU A C 1
ATOM 656 O O . LEU A 1 87 ? 13.776 14.066 5.736 1.00 91.19 87 LEU A O 1
ATOM 660 N N . GLY A 1 88 ? 13.826 13.047 3.734 1.00 89.38 88 GLY A N 1
ATOM 661 C CA . GLY A 1 88 ? 12.653 12.205 3.963 1.00 89.38 88 GLY A CA 1
ATOM 662 C C . GLY A 1 88 ? 12.868 11.205 5.100 1.00 89.38 88 GLY A C 1
ATOM 663 O O . GLY A 1 88 ? 12.009 11.064 5.970 1.00 89.38 88 GLY A O 1
ATOM 664 N N . GLY A 1 89 ? 14.042 10.570 5.147 1.00 89.69 89 GLY A N 1
ATOM 665 C CA . GLY A 1 89 ? 14.437 9.671 6.230 1.00 89.69 89 GLY A CA 1
ATOM 666 C C . GLY A 1 89 ? 14.524 10.390 7.576 1.00 89.69 89 GLY A C 1
ATOM 667 O O . GLY A 1 89 ? 13.947 9.928 8.560 1.00 89.69 89 GLY A O 1
ATOM 668 N N . ALA A 1 90 ? 15.166 11.561 7.615 1.00 92.19 90 ALA A N 1
ATOM 669 C CA . ALA A 1 90 ? 15.244 12.385 8.817 1.00 92.19 90 ALA A CA 1
ATOM 670 C C . ALA A 1 90 ? 13.850 12.802 9.310 1.00 92.19 90 ALA A C 1
ATOM 672 O O . ALA A 1 90 ? 13.552 12.663 10.496 1.00 92.19 90 ALA A O 1
ATOM 673 N N . LEU A 1 91 ? 12.964 13.242 8.410 1.00 90.88 91 LEU A N 1
ATOM 674 C CA . LEU A 1 91 ? 11.585 13.593 8.750 1.00 90.88 91 LEU A CA 1
ATOM 675 C C . LEU A 1 91 ? 10.807 12.387 9.301 1.00 90.88 91 LEU A C 1
ATOM 677 O O . LEU A 1 91 ? 10.112 12.512 10.309 1.00 90.88 91 LEU A O 1
ATOM 681 N N . GLY A 1 92 ? 10.953 11.210 8.687 1.00 89.31 92 GLY A N 1
ATOM 682 C CA . GLY A 1 92 ? 10.324 9.973 9.154 1.00 89.31 92 GLY A CA 1
ATOM 683 C C . GLY A 1 92 ? 10.787 9.559 10.554 1.00 89.31 92 GLY A C 1
ATOM 684 O O . GLY A 1 92 ? 9.961 9.205 11.403 1.00 89.31 92 GLY A O 1
ATOM 685 N N . ILE A 1 93 ? 12.091 9.669 10.830 1.00 90.38 93 ILE A N 1
ATOM 686 C CA . ILE A 1 93 ? 12.663 9.428 12.162 1.00 90.38 93 ILE A CA 1
ATOM 687 C C . ILE A 1 93 ? 12.109 10.443 13.164 1.00 90.38 93 ILE A C 1
ATOM 689 O O . ILE A 1 93 ? 11.635 10.046 14.225 1.00 90.38 93 ILE A O 1
ATOM 693 N N . LEU A 1 94 ? 12.106 11.736 12.826 1.00 91.00 94 LEU A N 1
ATOM 694 C CA . LEU A 1 94 ? 11.596 12.796 13.699 1.00 91.00 94 LEU A CA 1
ATOM 695 C C . LEU A 1 94 ? 10.125 12.582 14.068 1.00 91.00 94 LEU A C 1
ATOM 697 O O . LEU A 1 94 ? 9.772 12.685 15.241 1.00 91.00 94 LEU A O 1
ATOM 701 N N . ILE A 1 95 ? 9.280 12.230 13.094 1.00 89.62 95 ILE A N 1
ATOM 702 C CA . ILE A 1 95 ? 7.868 11.904 13.328 1.00 89.62 95 ILE A CA 1
ATOM 703 C C . ILE A 1 95 ? 7.743 10.698 14.266 1.00 89.62 95 ILE A C 1
ATOM 705 O O . ILE A 1 95 ? 6.987 10.747 15.237 1.00 89.62 95 ILE A O 1
ATOM 709 N N . SER A 1 96 ? 8.505 9.633 14.013 1.00 87.56 96 SER A N 1
ATOM 710 C CA . SER A 1 96 ? 8.453 8.400 14.810 1.00 87.56 96 SER A CA 1
ATOM 711 C C . SER A 1 96 ? 8.900 8.638 16.256 1.00 87.56 96 SER A C 1
ATOM 713 O O . SER A 1 96 ? 8.236 8.213 17.201 1.00 87.56 96 SER A O 1
ATOM 715 N N . VAL A 1 97 ? 9.985 9.393 16.444 1.00 89.88 97 VAL A N 1
ATOM 716 C CA . VAL A 1 97 ? 10.490 9.789 17.765 1.00 89.88 97 VAL A CA 1
ATOM 717 C C . VAL A 1 97 ? 9.493 10.699 18.482 1.00 89.88 97 VAL A C 1
ATOM 719 O O . VAL A 1 97 ? 9.260 10.527 19.677 1.00 89.88 97 VAL A O 1
ATOM 722 N N . ALA A 1 98 ? 8.867 11.644 17.777 1.00 88.69 98 ALA A N 1
ATOM 723 C CA . ALA A 1 98 ? 7.860 12.523 18.361 1.00 88.69 98 ALA A CA 1
ATOM 724 C C . ALA A 1 98 ? 6.629 11.740 18.849 1.00 88.69 98 ALA A C 1
ATOM 726 O O . ALA A 1 98 ? 6.153 11.996 19.957 1.00 88.69 98 ALA A O 1
ATOM 727 N N . GLN A 1 99 ? 6.151 10.755 18.079 1.00 86.88 99 GLN A N 1
ATOM 728 C CA . GLN A 1 99 ? 5.054 9.877 18.503 1.00 86.88 99 GLN A CA 1
ATOM 729 C C . GLN A 1 99 ? 5.430 9.045 19.735 1.00 86.88 99 GLN A C 1
ATOM 731 O O . GLN A 1 99 ? 4.637 8.956 20.671 1.00 86.88 99 GLN A O 1
ATOM 736 N N . ALA A 1 100 ? 6.649 8.499 19.775 1.00 86.50 100 ALA A N 1
ATOM 737 C CA . ALA A 1 100 ? 7.135 7.719 20.913 1.00 86.50 100 ALA A CA 1
ATOM 738 C C . ALA A 1 100 ? 7.315 8.569 22.184 1.00 86.50 100 ALA A C 1
ATOM 740 O O . ALA A 1 100 ? 7.003 8.119 23.285 1.00 86.50 100 ALA A O 1
ATOM 741 N N . LYS A 1 101 ? 7.795 9.812 22.047 1.00 89.50 101 LYS A N 1
ATOM 742 C CA . LYS A 1 101 ? 8.052 10.719 23.177 1.00 89.50 101 LYS A CA 1
ATOM 743 C C . LYS A 1 101 ? 6.780 11.366 23.726 1.00 89.50 101 LYS A C 1
ATOM 745 O O . LYS A 1 101 ? 6.718 11.679 24.913 1.00 89.50 101 LYS A O 1
ATOM 750 N N . PHE A 1 102 ? 5.768 11.571 22.884 1.00 87.88 102 PHE A N 1
ATOM 751 C CA . PHE A 1 102 ? 4.513 12.220 23.262 1.00 87.88 102 PHE A CA 1
ATOM 752 C C . PHE A 1 102 ? 3.296 11.331 22.964 1.00 87.88 102 PHE A C 1
ATOM 754 O O . PHE A 1 102 ? 2.426 11.734 22.187 1.00 87.88 102 PHE A O 1
ATOM 761 N N . PRO A 1 103 ? 3.161 10.160 23.617 1.00 81.19 103 PRO A N 1
ATOM 762 C CA . PRO A 1 103 ? 2.075 9.221 23.328 1.00 81.19 103 PRO A CA 1
ATOM 763 C C . PRO A 1 103 ? 0.687 9.844 23.549 1.00 81.19 103 PRO A C 1
ATOM 765 O O . PRO A 1 103 ? -0.224 9.631 22.755 1.00 81.19 103 PRO A O 1
ATOM 768 N N . GLY A 1 104 ? 0.535 10.720 24.553 1.00 80.31 104 GLY A N 1
ATOM 769 C CA . GLY A 1 104 ? -0.721 11.443 24.808 1.00 80.31 104 GLY A CA 1
ATOM 770 C C . GLY A 1 104 ? -1.115 12.455 23.719 1.00 80.31 104 GLY A C 1
ATOM 771 O O . GLY A 1 104 ? -2.279 12.836 23.623 1.00 80.31 104 GLY A O 1
ATOM 772 N N . LYS A 1 105 ? -0.169 12.876 22.869 1.00 81.38 105 LYS A N 1
ATOM 773 C CA . LYS A 1 105 ? -0.397 13.796 21.740 1.00 81.38 105 LYS A CA 1
ATOM 774 C C . LYS A 1 105 ? -0.196 13.125 20.381 1.00 81.38 105 LYS A C 1
ATOM 776 O O . LYS A 1 105 ? -0.267 13.809 19.366 1.00 81.38 105 LYS A O 1
ATOM 781 N N . ALA A 1 106 ? 0.010 11.807 20.340 1.00 76.88 106 ALA A N 1
ATOM 782 C CA . ALA A 1 106 ? 0.270 11.076 19.101 1.00 76.88 106 ALA A CA 1
ATOM 783 C C . ALA A 1 106 ? -0.852 11.252 18.061 1.00 76.88 106 ALA A C 1
ATOM 785 O O . ALA A 1 106 ? -0.570 11.313 16.873 1.00 76.88 106 ALA A O 1
ATOM 786 N N . HIS A 1 107 ? -2.100 11.444 18.502 1.00 76.38 107 HIS A N 1
ATOM 787 C CA . HIS A 1 107 ? -3.245 11.729 17.628 1.00 76.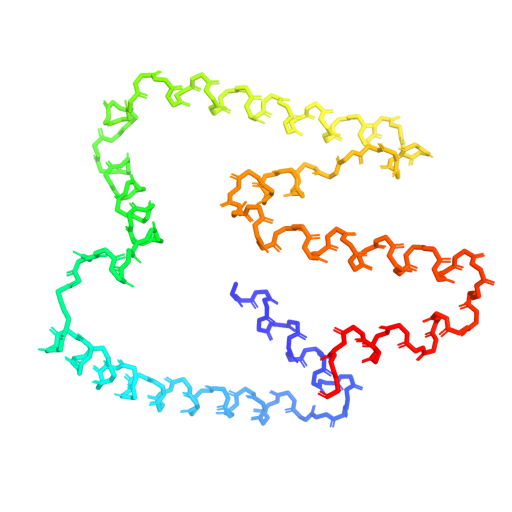38 107 HIS A CA 1
ATOM 788 C C . HIS A 1 107 ? -3.141 13.056 16.847 1.00 76.38 107 HIS A C 1
ATOM 790 O O . HIS A 1 107 ? -3.847 13.230 15.859 1.00 76.38 107 HIS A O 1
ATOM 796 N N . LEU A 1 108 ? -2.287 13.992 17.282 1.00 79.06 108 LEU A N 1
ATOM 797 C CA . LEU A 1 108 ? -2.024 15.266 16.597 1.00 79.06 108 LEU A CA 1
ATOM 798 C C . LEU A 1 108 ? -0.806 15.192 15.671 1.00 79.06 108 LEU A C 1
ATOM 800 O O . LEU A 1 108 ? -0.579 16.105 14.879 1.00 79.06 108 LEU A O 1
ATOM 804 N N . ILE A 1 109 ? 0.005 14.140 15.796 1.00 82.81 109 ILE A N 1
ATOM 805 C CA . ILE A 1 109 ? 1.225 13.973 15.015 1.00 82.81 109 ILE A CA 1
ATOM 806 C C . ILE A 1 109 ? 0.862 13.173 13.758 1.00 82.81 109 ILE A C 1
ATOM 808 O O . ILE A 1 109 ? 0.299 12.082 13.875 1.00 82.81 109 ILE A O 1
ATOM 812 N N . PRO A 1 110 ? 1.172 13.672 12.548 1.00 80.75 110 PRO A N 1
ATOM 813 C CA . PRO A 1 110 ? 0.886 12.937 11.325 1.00 80.75 110 PRO A CA 1
ATOM 814 C C . PRO A 1 110 ? 1.625 11.595 11.316 1.00 80.75 110 PRO A C 1
ATOM 816 O O . PRO A 1 110 ? 2.750 11.475 11.802 1.00 80.75 110 PRO A O 1
ATOM 819 N N . SER A 1 111 ? 0.997 10.571 10.743 1.00 83.19 111 SER A N 1
ATOM 820 C CA . SER A 1 111 ? 1.654 9.281 10.538 1.00 83.19 111 SER A CA 1
ATOM 821 C C . SER A 1 111 ? 2.722 9.408 9.453 1.00 83.19 111 SER A C 1
ATOM 823 O O . SER A 1 111 ? 2.424 9.840 8.339 1.00 83.19 111 SER A O 1
ATOM 825 N N . GLY A 1 112 ? 3.957 8.990 9.753 1.00 82.19 112 GLY A N 1
ATOM 826 C CA . GLY A 1 112 ? 5.047 8.981 8.771 1.00 82.19 112 GLY A CA 1
ATOM 827 C C . GLY A 1 112 ? 4.726 8.106 7.555 1.00 82.19 112 GLY A C 1
ATOM 828 O O . GLY A 1 112 ? 5.036 8.474 6.426 1.00 82.19 112 GLY A O 1
ATOM 829 N N . VAL A 1 113 ? 4.003 7.001 7.767 1.00 82.38 113 VAL A N 1
ATOM 830 C CA . VAL A 1 113 ? 3.520 6.131 6.684 1.00 82.38 113 VAL A CA 1
ATOM 831 C C . VAL A 1 113 ? 2.481 6.852 5.823 1.00 82.38 113 VAL A C 1
ATOM 833 O O . VAL A 1 113 ? 2.546 6.787 4.598 1.00 82.38 113 VAL A O 1
ATOM 836 N N . ALA A 1 114 ? 1.547 7.583 6.440 1.00 81.69 114 ALA A N 1
ATOM 837 C CA . ALA A 1 114 ? 0.542 8.345 5.699 1.00 81.69 114 ALA A CA 1
ATOM 838 C C . ALA A 1 114 ? 1.178 9.467 4.861 1.00 81.69 114 ALA A C 1
ATOM 840 O O . ALA A 1 114 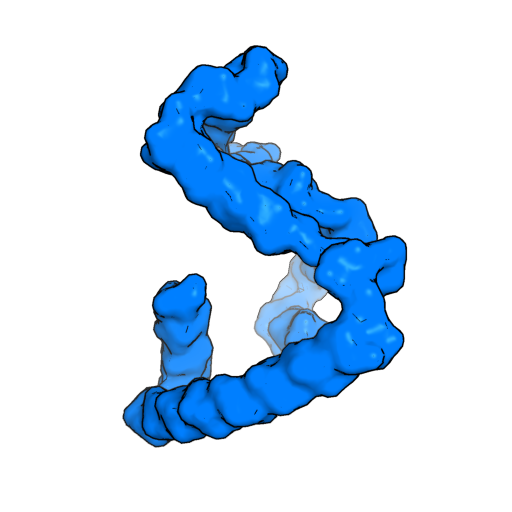? 0.766 9.684 3.723 1.00 81.69 114 ALA A O 1
ATOM 841 N N . LEU A 1 115 ? 2.207 10.133 5.395 1.00 83.31 115 LEU A N 1
ATOM 842 C CA . LEU A 1 115 ? 2.979 11.146 4.676 1.00 83.31 115 LEU A CA 1
ATOM 843 C C . LEU A 1 115 ? 3.683 10.546 3.448 1.00 83.31 115 LEU A C 1
ATOM 845 O O . LEU A 1 115 ? 3.538 11.071 2.347 1.00 83.31 115 LEU A O 1
ATOM 849 N N . ALA A 1 116 ? 4.378 9.417 3.618 1.00 82.12 116 ALA A N 1
ATOM 850 C CA . ALA A 1 116 ? 5.074 8.734 2.527 1.00 82.12 116 ALA A CA 1
ATOM 851 C C . ALA A 1 116 ? 4.110 8.289 1.414 1.00 82.12 116 ALA A C 1
ATOM 853 O O . ALA A 1 116 ? 4.355 8.542 0.235 1.00 82.12 116 ALA A O 1
ATOM 854 N N . ILE A 1 117 ? 2.973 7.692 1.784 1.00 81.25 117 ILE A N 1
ATOM 855 C CA . ILE A 1 117 ? 1.927 7.304 0.827 1.00 81.25 117 ILE A CA 1
ATOM 856 C C . ILE A 1 117 ? 1.356 8.541 0.112 1.00 81.25 117 ILE A C 1
ATOM 858 O O . ILE A 1 117 ? 1.108 8.499 -1.092 1.00 81.25 117 ILE A O 1
ATOM 862 N N . GLY A 1 118 ? 1.165 9.650 0.830 1.00 81.12 118 GLY A N 1
ATOM 863 C CA . GLY A 1 118 ? 0.665 10.904 0.267 1.00 81.12 118 GLY A CA 1
ATOM 864 C C . GLY A 1 118 ? 1.599 11.533 -0.768 1.00 81.12 118 GLY A C 1
ATOM 865 O O . GLY A 1 118 ? 1.113 12.084 -1.748 1.00 81.12 118 GLY A O 1
ATOM 866 N N . MET A 1 119 ? 2.919 11.408 -0.595 1.00 79.56 119 MET A N 1
ATOM 867 C CA . MET A 1 119 ? 3.907 11.890 -1.573 1.00 79.56 119 MET A CA 1
ATOM 868 C C . MET A 1 119 ? 3.878 11.098 -2.886 1.00 79.56 119 MET A C 1
ATOM 870 O O . MET A 1 119 ? 4.229 11.633 -3.933 1.00 79.56 119 MET A O 1
ATOM 874 N N . TYR A 1 120 ? 3.468 9.831 -2.829 1.00 75.44 120 TYR A N 1
ATOM 875 C CA . TYR A 1 120 ? 3.412 8.942 -3.986 1.00 75.44 120 TYR A CA 1
ATOM 876 C C . TYR A 1 120 ? 2.115 9.083 -4.798 1.00 75.44 120 TYR A C 1
ATOM 878 O O . TYR A 1 120 ? 2.100 8.869 -6.010 1.00 75.44 120 TYR A O 1
ATOM 886 N N . LEU A 1 121 ? 1.003 9.408 -4.136 1.00 79.19 121 LEU A N 1
ATOM 887 C CA . LEU A 1 121 ? -0.319 9.366 -4.754 1.00 79.19 121 LEU A CA 1
ATOM 888 C C . LEU A 1 121 ? -0.715 10.705 -5.398 1.00 79.19 121 LEU A C 1
ATOM 890 O O . LEU A 1 121 ? -0.609 11.751 -4.757 1.00 79.19 121 LEU A O 1
ATOM 894 N N . PRO A 1 122 ? -1.287 10.688 -6.617 1.00 81.25 122 PRO A N 1
ATOM 895 C CA . PRO A 1 122 ? -1.834 11.889 -7.236 1.00 81.25 122 PRO A CA 1
ATOM 896 C C . PRO A 1 122 ? -2.934 12.538 -6.375 1.00 81.25 122 PRO A C 1
ATOM 898 O O . PRO A 1 122 ? -3.733 11.816 -5.767 1.00 81.25 122 PRO A O 1
ATOM 901 N N . PRO A 1 123 ? -3.078 13.879 -6.398 1.00 79.31 123 PRO A N 1
ATOM 902 C CA . PRO A 1 123 ? -4.092 14.590 -5.615 1.00 79.31 123 PRO A CA 1
ATOM 903 C C . PRO A 1 123 ? -5.523 14.083 -5.831 1.00 79.31 123 PRO A C 1
ATOM 905 O O . PRO A 1 123 ? -6.306 13.994 -4.891 1.00 79.31 123 PRO A O 1
ATOM 908 N N . TYR A 1 124 ? -5.864 13.677 -7.057 1.00 83.19 124 TYR A N 1
ATOM 909 C CA . TYR A 1 124 ? -7.194 13.147 -7.372 1.00 83.19 124 TYR A CA 1
ATOM 910 C C . TYR A 1 124 ? -7.533 11.850 -6.610 1.00 83.19 124 TYR A C 1
ATOM 912 O O . TYR A 1 124 ? -8.700 11.578 -6.352 1.00 83.19 124 TYR A O 1
ATOM 920 N N . TRP A 1 125 ? -6.531 11.065 -6.199 1.00 79.12 125 TRP A N 1
ATOM 921 C CA . TRP A 1 125 ? -6.734 9.841 -5.414 1.00 79.12 125 TRP A CA 1
ATOM 922 C C . TRP A 1 125 ? -6.803 10.121 -3.909 1.00 79.12 125 TRP A C 1
ATOM 924 O O . TRP A 1 125 ? -7.431 9.367 -3.164 1.00 79.12 125 TRP A O 1
ATOM 934 N N . THR A 1 126 ? -6.147 11.184 -3.441 1.00 84.12 126 THR A N 1
ATOM 935 C CA . THR A 1 126 ? -6.031 11.509 -2.013 1.00 84.12 126 THR A CA 1
ATOM 936 C C . THR A 1 126 ? -7.133 12.448 -1.533 1.00 84.12 126 THR A C 1
ATOM 938 O O . THR A 1 126 ? -7.666 12.229 -0.447 1.00 84.12 126 THR A O 1
ATOM 941 N N . ILE A 1 127 ? -7.545 13.429 -2.341 1.00 87.75 127 ILE A N 1
ATOM 942 C CA . ILE A 1 127 ? -8.595 14.398 -1.984 1.00 87.75 127 ILE A CA 1
ATOM 943 C C . ILE A 1 127 ? -9.914 13.701 -1.596 1.00 87.75 127 ILE A C 1
ATOM 945 O O . ILE A 1 127 ? -10.419 13.992 -0.509 1.00 87.75 127 ILE A O 1
ATOM 949 N N . PRO A 1 128 ? -10.456 12.737 -2.372 1.00 89.25 128 PRO A N 1
ATOM 950 C CA . PRO A 1 128 ? -11.679 12.034 -1.983 1.00 89.25 128 PRO A CA 1
ATOM 951 C C . PRO A 1 128 ? -11.542 11.279 -0.656 1.00 89.25 128 PRO A C 1
ATOM 953 O O . PRO A 1 128 ? -12.477 11.258 0.140 1.00 89.25 128 PRO A O 1
ATOM 956 N N . ARG A 1 129 ? -10.362 10.707 -0.374 1.00 86.94 129 ARG A N 1
ATOM 957 C CA . ARG A 1 129 ? -10.093 10.004 0.892 1.00 86.94 129 ARG A CA 1
ATOM 958 C C . ARG A 1 129 ? -10.087 10.961 2.078 1.00 86.94 129 ARG A C 1
ATOM 960 O O . ARG A 1 129 ? -10.623 10.619 3.127 1.00 86.94 129 ARG A O 1
ATOM 967 N N . VAL A 1 130 ? -9.523 12.160 1.912 1.00 88.69 130 VAL A N 1
ATOM 968 C CA . VAL A 1 130 ? -9.553 13.210 2.943 1.00 88.69 130 VAL A CA 1
ATOM 969 C C . VAL A 1 130 ? -10.988 13.665 3.196 1.00 88.69 130 VAL A C 1
ATOM 971 O O . VAL A 1 130 ? -11.403 13.733 4.349 1.00 88.69 130 VAL A O 1
ATOM 974 N N . ILE A 1 131 ? -11.763 13.915 2.137 1.00 91.69 131 ILE A N 1
ATOM 975 C CA . ILE A 1 131 ? -13.175 14.305 2.253 1.00 91.69 131 ILE A CA 1
ATOM 976 C C . ILE A 1 131 ? -13.968 13.219 2.988 1.00 91.69 131 ILE A C 1
ATOM 978 O O . ILE A 1 131 ? -14.640 13.519 3.971 1.00 91.69 131 ILE A O 1
ATOM 982 N N . GLY A 1 132 ? -13.844 11.955 2.572 1.00 89.00 132 GLY A N 1
ATOM 983 C CA . GLY A 1 132 ? -14.496 10.828 3.243 1.00 89.00 132 GLY A CA 1
ATOM 984 C C . GLY A 1 132 ? -14.087 10.708 4.713 1.00 89.00 132 GLY A C 1
ATOM 985 O O . GLY A 1 132 ? -14.943 10.567 5.583 1.00 89.00 132 GLY A O 1
ATOM 986 N N . GLY A 1 133 ? -12.794 10.859 5.015 1.00 88.31 133 GLY A N 1
ATOM 987 C CA . GLY A 1 133 ? -12.283 10.865 6.386 1.00 88.31 133 GLY A CA 1
ATOM 988 C C . GLY A 1 133 ? -12.864 11.992 7.244 1.00 88.31 133 GLY A C 1
ATOM 989 O O . GLY A 1 133 ? -13.247 11.750 8.387 1.00 88.31 133 GLY A O 1
ATOM 990 N N . LEU A 1 134 ? -12.995 13.205 6.695 1.00 90.50 134 LEU A N 1
ATOM 991 C CA . LEU A 1 134 ? -13.629 14.333 7.383 1.00 90.50 134 LEU A CA 1
ATOM 992 C C . LEU A 1 134 ? -15.114 14.070 7.648 1.00 90.50 134 LEU A C 1
ATOM 994 O O . LEU A 1 134 ? -15.579 14.305 8.761 1.00 90.50 134 LEU A O 1
ATOM 998 N N . VAL A 1 135 ? -15.848 13.541 6.665 1.00 90.44 135 VAL A N 1
ATOM 999 C CA . VAL A 1 135 ? -17.265 13.176 6.825 1.00 90.44 135 VAL A CA 1
ATOM 1000 C C . VAL A 1 135 ? -17.435 12.164 7.960 1.00 90.44 135 VAL A C 1
ATOM 1002 O O . VAL A 1 135 ? -18.241 12.385 8.864 1.00 90.44 135 VAL A O 1
ATOM 1005 N N . VAL A 1 136 ? -16.630 11.098 7.968 1.00 89.06 136 VAL A N 1
ATOM 1006 C CA . VAL A 1 136 ? -16.634 10.074 9.027 1.00 89.06 136 VAL A CA 1
ATOM 1007 C C . VAL A 1 136 ? -16.265 10.677 10.386 1.00 89.06 136 VAL A C 1
ATOM 1009 O O . VAL A 1 136 ? -16.924 10.390 11.387 1.00 89.06 136 VAL A O 1
ATOM 1012 N N . TYR A 1 137 ? -15.267 11.563 10.436 1.00 88.12 137 TYR A N 1
ATOM 1013 C CA . TYR A 1 137 ? -14.853 12.243 11.664 1.00 88.12 137 TYR A CA 1
ATOM 1014 C C . TYR A 1 137 ? -15.975 13.107 12.260 1.00 88.12 137 TYR A C 1
ATOM 1016 O O . TYR A 1 137 ? -16.267 13.012 13.457 1.00 88.12 137 TYR A O 1
ATOM 1024 N N . TYR A 1 138 ? -16.645 13.919 11.436 1.00 91.00 138 TYR A N 1
ATOM 1025 C CA . TYR A 1 138 ? -17.776 14.734 11.882 1.00 91.00 138 TYR A CA 1
ATOM 1026 C C . TYR A 1 138 ? -18.979 13.878 12.289 1.00 91.00 138 TYR A C 1
ATOM 1028 O O . TYR A 1 138 ? -19.601 14.164 13.314 1.00 91.00 138 TYR A O 1
ATOM 1036 N N . TRP A 1 139 ? -19.272 12.801 11.554 1.00 90.44 139 TRP A N 1
ATOM 1037 C CA . TRP A 1 139 ? -20.341 11.864 11.903 1.00 90.44 139 TRP A CA 1
ATOM 1038 C C . TRP A 1 139 ? -20.085 11.202 13.260 1.00 90.44 139 TRP A C 1
ATOM 1040 O O . TRP A 1 139 ? -20.969 11.200 14.119 1.00 90.44 139 TRP A O 1
ATOM 1050 N N . ASN A 1 140 ? -18.864 10.725 13.512 1.00 90.62 140 ASN A N 1
ATOM 1051 C CA . ASN A 1 140 ? -18.504 10.138 14.800 1.00 90.62 140 ASN A CA 1
ATOM 1052 C C . ASN A 1 140 ? -18.689 11.131 15.961 1.00 90.62 140 ASN A C 1
ATOM 1054 O O . ASN A 1 140 ? -19.156 10.750 17.031 1.00 90.62 140 ASN A O 1
ATOM 1058 N N . ARG A 1 141 ? -18.382 12.419 15.745 1.00 88.38 141 ARG A N 1
ATOM 1059 C CA . ARG A 1 141 ? -18.535 13.461 16.772 1.00 88.38 141 ARG A CA 1
ATOM 1060 C C . ARG A 1 141 ? -19.998 13.816 17.060 1.00 88.38 141 ARG A C 1
ATOM 1062 O O . ARG A 1 141 ? -20.322 14.116 18.204 1.00 88.38 141 ARG A O 1
ATOM 1069 N N . GLN A 1 142 ? -20.866 13.802 16.048 1.00 90.56 142 GLN A N 1
ATOM 1070 C CA . GLN A 1 142 ? -22.285 14.148 16.206 1.00 90.56 142 GLN A CA 1
ATOM 1071 C C . GLN A 1 142 ? -23.154 12.962 16.637 1.00 90.56 142 GLN A C 1
ATOM 1073 O O . GLN A 1 142 ? -24.144 13.141 17.340 1.00 90.56 142 GLN A O 1
ATOM 1078 N N . SER A 1 143 ? -22.837 11.743 16.197 1.00 88.00 143 SER A N 1
ATOM 1079 C CA . SER A 1 143 ? -23.676 10.563 16.434 1.00 88.00 143 SER A CA 1
ATOM 1080 C C . SER A 1 143 ? -22.847 9.276 16.556 1.00 88.00 143 SER A C 1
ATOM 1082 O O . SER A 1 143 ? -22.870 8.436 15.649 1.00 88.00 143 SER A O 1
ATOM 1084 N N . PRO A 1 144 ? -22.181 9.053 17.709 1.00 86.25 144 PRO A N 1
ATOM 1085 C CA . PRO A 1 144 ? -21.304 7.896 17.923 1.00 86.25 144 PRO A CA 1
ATOM 1086 C C . PRO A 1 144 ? -22.008 6.542 17.740 1.00 86.25 144 PRO A C 1
ATOM 1088 O O . PRO A 1 144 ? -21.442 5.614 17.168 1.00 86.25 144 PRO A O 1
ATOM 1091 N N . ARG A 1 145 ? -23.273 6.430 18.180 1.00 82.50 145 ARG A N 1
ATOM 1092 C CA . ARG A 1 145 ? -24.074 5.194 18.055 1.00 82.50 145 ARG A CA 1
ATOM 1093 C C . ARG A 1 145 ? -24.374 4.834 16.597 1.00 82.50 145 ARG A C 1
ATOM 1095 O O . ARG A 1 145 ? -24.290 3.668 16.217 1.00 82.50 145 ARG A O 1
ATOM 1102 N N . SER A 1 146 ? -24.699 5.840 15.785 1.00 84.19 146 SER A N 1
ATOM 1103 C CA . SER A 1 146 ? -24.955 5.658 14.355 1.00 84.19 146 SER A CA 1
ATOM 1104 C C . SER A 1 146 ? -23.666 5.332 13.606 1.00 84.19 146 SER A C 1
ATOM 1106 O O . SER A 1 146 ? -23.660 4.434 12.771 1.00 84.19 146 SER A O 1
ATOM 1108 N N . HIS A 1 147 ? -22.570 6.021 13.925 1.00 86.56 147 HIS A N 1
ATOM 1109 C CA . HIS A 1 147 ? -21.266 5.757 13.325 1.00 86.56 147 HIS A CA 1
ATOM 1110 C C . HIS A 1 147 ? -20.816 4.308 13.571 1.00 86.56 147 HIS A C 1
ATOM 1112 O O . HIS A 1 147 ? -20.477 3.605 12.624 1.00 86.56 147 HIS A O 1
ATOM 1118 N N . ALA A 1 148 ? -20.893 3.828 14.817 1.00 82.56 148 ALA A N 1
ATOM 1119 C CA . ALA A 1 148 ? -20.477 2.468 15.167 1.00 82.56 148 ALA A CA 1
ATOM 1120 C C . ALA A 1 148 ? -21.231 1.372 14.392 1.00 82.56 148 ALA A C 1
ATOM 1122 O O . ALA A 1 148 ? -20.668 0.312 14.138 1.00 82.56 148 ALA A O 1
ATOM 1123 N N . SER A 1 149 ? -22.484 1.634 14.008 1.00 84.69 149 SER A N 1
ATOM 1124 C CA . SER A 1 149 ? -23.337 0.647 13.335 1.00 84.69 149 SER A CA 1
ATOM 1125 C C . SER A 1 149 ? -23.256 0.729 11.807 1.00 84.69 149 SER A C 1
ATOM 1127 O O . SER A 1 149 ? -23.293 -0.298 11.138 1.00 84.69 149 SER A O 1
ATOM 1129 N N . TYR A 1 150 ? -23.141 1.937 11.244 1.00 84.00 150 TYR A N 1
ATOM 1130 C CA . TYR A 1 150 ? -23.344 2.163 9.806 1.00 84.00 150 TYR A CA 1
ATOM 1131 C C . TYR A 1 150 ? -22.103 2.644 9.051 1.00 84.00 150 TYR A C 1
ATOM 1133 O O . TYR A 1 150 ? -22.094 2.579 7.824 1.00 84.00 150 TYR A O 1
ATOM 1141 N N . ALA A 1 151 ? -21.044 3.098 9.732 1.00 83.69 151 ALA A N 1
ATOM 1142 C CA . ALA A 1 151 ? -19.882 3.676 9.051 1.00 83.69 151 ALA A CA 1
ATOM 1143 C C . ALA A 1 151 ? -19.192 2.680 8.110 1.00 83.69 151 ALA A C 1
ATOM 1145 O O . ALA A 1 151 ? -18.850 3.040 6.988 1.00 83.69 151 ALA A O 1
ATOM 1146 N N . VAL A 1 152 ? -19.034 1.422 8.536 1.00 81.94 152 VAL A N 1
ATOM 1147 C CA . VAL A 1 152 ? -18.410 0.375 7.710 1.00 81.94 152 VAL A CA 1
ATOM 1148 C C . VAL A 1 152 ? -19.253 0.077 6.470 1.00 81.94 152 VAL A C 1
ATOM 1150 O O . VAL A 1 152 ? -18.691 -0.061 5.389 1.00 81.94 152 VAL A O 1
ATOM 1153 N N . ILE A 1 153 ? -20.582 0.044 6.609 1.00 82.62 153 ILE A N 1
ATOM 1154 C CA . ILE A 1 153 ? -21.526 -0.228 5.512 1.00 82.62 153 ILE A CA 1
ATOM 1155 C C . ILE A 1 153 ? -21.481 0.903 4.477 1.00 82.62 153 ILE A C 1
ATOM 1157 O O . ILE A 1 153 ? -21.351 0.657 3.287 1.00 82.62 153 ILE A O 1
ATOM 1161 N N . VAL A 1 154 ? -21.509 2.161 4.923 1.00 83.50 154 VAL A N 1
ATOM 1162 C CA . VAL A 1 154 ? -21.423 3.314 4.012 1.00 83.50 154 VAL A CA 1
ATOM 1163 C C . VAL A 1 154 ? -20.048 3.395 3.337 1.00 83.50 154 VAL A C 1
ATOM 1165 O O . VAL A 1 154 ? -19.958 3.745 2.163 1.00 83.50 154 VAL A O 1
ATOM 1168 N N . ALA A 1 155 ? -18.975 3.046 4.052 1.00 81.56 155 ALA A N 1
ATOM 1169 C CA . ALA A 1 155 ? -17.615 3.073 3.519 1.00 81.56 155 ALA A CA 1
ATOM 1170 C C . ALA A 1 155 ? -17.317 1.952 2.509 1.00 81.56 155 ALA A C 1
ATOM 1172 O O . ALA A 1 155 ? -16.415 2.116 1.690 1.00 81.56 155 ALA A O 1
ATOM 1173 N N . SER A 1 156 ? -18.041 0.828 2.559 1.00 76.19 156 SER A N 1
ATOM 1174 C CA . SER A 1 156 ? -17.843 -0.301 1.634 1.00 76.19 156 SER A CA 1
ATOM 1175 C C . SER A 1 156 ? -18.502 -0.093 0.265 1.00 76.19 156 SER A C 1
ATOM 1177 O O . SER A 1 156 ? -18.203 -0.842 -0.662 1.00 76.19 156 SER A O 1
ATOM 1179 N N . GLY A 1 157 ? -19.308 0.965 0.113 1.00 65.19 157 GLY A N 1
ATOM 1180 C CA . GLY A 1 157 ? -20.147 1.166 -1.065 1.00 65.19 157 GLY A CA 1
ATOM 1181 C C . GLY A 1 157 ? -21.377 0.257 -1.022 1.00 65.19 157 GLY A C 1
ATOM 1182 O O . GLY A 1 157 ? -21.343 -0.819 -0.430 1.00 65.19 157 GLY A O 1
ATOM 1183 N N . PHE A 1 158 ? -22.479 0.730 -1.599 1.00 41.41 158 PHE A N 1
ATOM 1184 C CA . PHE A 1 158 ? -23.661 -0.098 -1.844 1.00 41.41 158 PHE A CA 1
ATOM 1185 C C . PHE A 1 158 ? -23.462 -0.952 -3.097 1.00 41.41 158 PHE A C 1
ATOM 1187 O O . PHE A 1 158 ? -22.852 -0.424 -4.057 1.00 41.41 158 PHE A O 1
#

InterPro domains:
  IPR004813 Oligopeptide transporter, OPT superfamily [PF03169] (1-158)
  IPR045035 Metal-nicotianamine transporter YSL-like [PTHR31645] (1-158)

Foldseek 3Di:
DVVVLVVVLVVCVVVVHDSVVVVVVVVVVVVVVVVVVVVVVVVCVVVDPPPDPVHNDVVVVVVVVVVCCVPVHPVVDDPVVVVVVVVLVVVQVVLVVVCVVCVVCNVVRDHSVVVVVVVVDDPVVVVVVVVLVVVLVVCCVVPVPCSVPCVVVVVVPD

Organism: NCBI:txid101924

pLDDT: mean 84.35, std 6.84, range [41.41, 94.94]

Radius of gyration: 21.76 Å; chains: 1; bounding box: 51×39×56 Å